Protein AF-A0A0L6JW47-F1 (afdb_monomer_lite)

Foldseek 3Di:
DDDLQQDPDDRAWDDQQQWTFDDPVCQVVPDDDPQFPFDPQWGFTTGGPQGWTWTFRPPDPVFTFIWIGDPPDQKIWGAFRHDLLNLLLSLLCCQAPPQPPDLVVNLVSLVSSCVRCVVVDDPVSNVVSVVLSVADWDWDWDADPNDIDIGIGRDHPVRSVVVCVVPTDDPRHRPIDGTGPD

Sequence (182 aa):
MDRLGWTQNCEEYVWFDDMEWYSIDEIVNWRPEERIVSSPLIVPFAHTGGGDDWGWYIEDINNPIVVLCYHDDTIAKVYAKNFEEALFRHILEYVSESNIDCIDEAKEHILNWKNAFGRHFKTEWNNEIENILSLELKQYKEIRFKVNYTYNVLLTPQEVELLIQKYIFFDKMDSEVVWDIG

Secondary structure (DSSP, 8-state):
-------SSSTT--EETTEEEPPHHHHHT----TT--B-TTEEEEEE-TTS-EEEEE-SSTTSPEEEEE-TTSSEEEEEESSHHHHHHHHHHHHHHHS--S-HHHHHHHHHHHHHHHTTTS-HHHHHHHHHHHTPPPEEEEEEETTEEEEEEESS-HHHHHHHHHHHT--TTTT-EEE-B--

InterPro domains:
  IPR037883 Knr4/Smi1-like domain superfamily [SSF160631] (15-91)

Structure (mmCIF, N/CA/C/O backbone):
data_AF-A0A0L6JW47-F1
#
_entry.id   AF-A0A0L6JW47-F1
#
loop_
_atom_site.group_PDB
_atom_site.id
_atom_site.type_symbol
_atom_site.label_atom_id
_atom_site.label_alt_id
_atom_site.label_comp_id
_atom_site.label_asym_id
_atom_site.label_entity_id
_atom_site.label_seq_id
_atom_site.pdbx_PDB_ins_code
_atom_site.Cartn_x
_atom_site.Cartn_y
_atom_site.Cartn_z
_atom_site.occupancy
_atom_site.B_iso_or_equiv
_atom_site.auth_seq_id
_atom_site.auth_comp_id
_atom_site.auth_asym_id
_atom_site.auth_atom_id
_atom_site.pdbx_PDB_model_num
ATOM 1 N N . MET A 1 1 ? -1.694 25.036 -18.174 1.00 30.88 1 MET A N 1
ATOM 2 C CA . MET A 1 1 ? -1.168 23.659 -18.103 1.00 30.88 1 MET A CA 1
ATOM 3 C C . MET A 1 1 ? -1.121 23.322 -16.639 1.00 30.88 1 MET A C 1
ATOM 5 O O . MET A 1 1 ? -0.336 23.922 -15.913 1.00 30.88 1 MET A O 1
ATOM 9 N N . ASP A 1 2 ? -2.064 22.494 -16.218 1.00 33.47 2 ASP A N 1
ATOM 10 C CA . ASP A 1 2 ? -2.397 22.258 -14.820 1.00 33.47 2 ASP A CA 1
ATOM 11 C C . ASP A 1 2 ? -1.289 21.445 -14.147 1.00 33.47 2 ASP A C 1
ATOM 13 O O . ASP A 1 2 ? -1.187 20.232 -14.310 1.00 33.47 2 ASP A O 1
ATOM 17 N N . ARG A 1 3 ? -0.416 22.153 -13.422 1.00 34.00 3 ARG A N 1
ATOM 18 C CA . ARG A 1 3 ? 0.548 21.566 -12.491 1.00 34.00 3 ARG A CA 1
ATOM 19 C C . ARG A 1 3 ? -0.220 21.144 -11.249 1.00 34.00 3 ARG A C 1
ATOM 21 O O . ARG A 1 3 ? -0.514 21.962 -10.382 1.00 34.00 3 ARG A O 1
ATOM 28 N N . LEU A 1 4 ? -0.572 19.871 -11.200 1.00 34.03 4 LEU A N 1
ATOM 29 C CA . LEU A 1 4 ? -1.095 19.223 -10.007 1.00 34.03 4 LEU A CA 1
ATOM 30 C C . LEU A 1 4 ? 0.082 19.014 -9.056 1.00 34.03 4 LEU A C 1
ATOM 32 O O . LEU A 1 4 ? 0.715 17.967 -9.060 1.00 34.03 4 LEU A O 1
ATOM 36 N N . GLY A 1 5 ? 0.435 20.090 -8.352 1.00 35.47 5 GLY A N 1
ATOM 37 C CA . GLY A 1 5 ? 1.414 20.077 -7.276 1.00 35.47 5 GLY A CA 1
ATOM 38 C C . GLY A 1 5 ? 0.812 19.360 -6.078 1.00 35.47 5 GLY A C 1
ATOM 39 O O . GLY A 1 5 ? -0.123 19.861 -5.456 1.00 35.47 5 GLY A O 1
ATOM 40 N N . TRP A 1 6 ? 1.323 18.172 -5.797 1.00 38.56 6 TRP A N 1
ATOM 41 C CA . TRP A 1 6 ? 1.066 17.445 -4.565 1.00 38.56 6 TRP A CA 1
ATOM 42 C C . TRP A 1 6 ? 2.154 17.856 -3.575 1.00 38.56 6 TRP A C 1
ATOM 44 O O . TRP A 1 6 ? 3.274 17.461 -3.836 1.00 38.56 6 TRP A O 1
ATOM 54 N N . THR A 1 7 ? 1.872 18.650 -2.527 1.00 35.25 7 THR A N 1
ATOM 55 C CA . THR A 1 7 ? 2.680 18.735 -1.276 1.00 35.25 7 THR A CA 1
ATOM 56 C C . THR A 1 7 ? 2.193 19.832 -0.311 1.00 35.25 7 THR A C 1
ATOM 58 O O . THR A 1 7 ? 1.937 20.962 -0.724 1.00 35.25 7 THR A O 1
ATOM 61 N N . GLN A 1 8 ? 2.239 19.532 0.990 1.00 35.09 8 GLN A N 1
ATOM 62 C CA . GLN A 1 8 ? 2.802 20.375 2.067 1.00 35.09 8 GLN A CA 1
ATOM 63 C C . GLN A 1 8 ? 3.547 19.373 2.979 1.00 35.09 8 GLN A C 1
ATOM 65 O O . GLN A 1 8 ? 2.954 18.360 3.319 1.00 35.09 8 GLN A O 1
ATOM 70 N N . ASN A 1 9 ? 4.835 19.461 3.337 1.00 35.88 9 ASN A N 1
ATOM 71 C CA . ASN A 1 9 ? 5.619 20.596 3.843 1.00 35.88 9 ASN A CA 1
ATOM 72 C C . ASN A 1 9 ? 7.149 20.464 3.574 1.00 35.88 9 ASN A C 1
ATOM 74 O O . ASN A 1 9 ? 7.953 21.057 4.285 1.00 35.88 9 ASN A O 1
ATOM 78 N N . CYS A 1 10 ? 7.556 19.724 2.541 1.00 38.81 10 CYS A N 1
ATOM 79 C CA . CYS A 1 10 ? 8.892 19.770 1.931 1.00 38.81 10 CYS A CA 1
ATOM 80 C C . CYS A 1 10 ? 8.651 19.753 0.419 1.00 38.81 10 CYS A C 1
ATOM 82 O O . CYS A 1 10 ? 7.951 18.867 -0.053 1.00 38.81 10 CYS A O 1
ATOM 84 N N . GLU A 1 11 ? 9.123 20.758 -0.316 1.00 39.59 11 GLU A N 1
ATOM 85 C CA . GLU A 1 11 ? 8.552 21.216 -1.599 1.00 39.59 11 GLU A CA 1
ATOM 86 C C . GLU A 1 11 ? 8.502 20.221 -2.781 1.00 39.59 11 GLU A C 1
ATOM 88 O O . GLU A 1 11 ? 8.050 20.624 -3.848 1.00 39.59 11 GLU A O 1
ATOM 93 N N . GLU A 1 12 ? 8.893 18.948 -2.648 1.00 43.22 12 GLU A N 1
ATOM 94 C CA . GLU A 1 12 ? 8.931 18.013 -3.790 1.00 43.22 12 GLU A CA 1
ATOM 95 C C . GLU A 1 12 ? 8.537 16.552 -3.489 1.00 43.22 12 GLU A C 1
ATOM 97 O O . GLU A 1 12 ? 8.542 15.741 -4.413 1.00 43.22 12 GLU A O 1
ATOM 102 N N . TYR A 1 13 ? 8.131 16.195 -2.260 1.00 46.75 13 TYR A N 1
ATOM 103 C CA . TYR A 1 13 ? 7.912 14.783 -1.897 1.00 46.75 13 TYR A CA 1
ATOM 104 C C . TYR A 1 13 ? 6.529 14.498 -1.302 1.00 46.75 13 TYR A C 1
ATOM 106 O O . TYR A 1 13 ? 6.076 15.150 -0.358 1.00 46.75 13 TYR A O 1
ATOM 114 N N . VAL A 1 14 ? 5.863 13.475 -1.843 1.00 53.34 14 VAL A N 1
ATOM 115 C CA . VAL A 1 14 ? 4.704 12.841 -1.211 1.00 53.34 14 VAL A CA 1
ATOM 116 C C . VAL A 1 14 ? 5.248 11.887 -0.158 1.00 53.34 14 VAL A C 1
ATOM 118 O O . VAL A 1 14 ? 5.868 10.891 -0.505 1.00 53.34 14 VAL A O 1
ATOM 121 N N . TRP A 1 15 ? 4.991 12.162 1.118 1.00 63.38 15 TRP A N 1
ATOM 122 C CA . TRP A 1 15 ? 5.181 11.151 2.152 1.00 63.38 15 TRP A CA 1
ATOM 123 C C . TRP A 1 15 ? 3.937 10.263 2.214 1.00 63.38 15 TRP A C 1
ATOM 125 O O . TRP A 1 15 ? 2.824 10.753 2.435 1.00 63.38 15 TRP A O 1
ATOM 135 N N . PHE A 1 16 ? 4.127 8.971 1.987 1.00 73.56 16 PHE A N 1
ATOM 136 C CA . PHE A 1 16 ? 3.149 7.904 2.179 1.00 73.56 16 PHE A CA 1
ATOM 137 C C . PHE A 1 16 ? 3.859 6.889 3.065 1.00 73.56 16 PHE A C 1
ATOM 139 O O . PHE A 1 16 ? 4.978 6.551 2.721 1.00 73.56 16 PHE A O 1
ATOM 146 N N . ASP A 1 17 ? 3.299 6.499 4.211 1.00 71.06 17 ASP A N 1
ATOM 147 C CA . ASP A 1 17 ? 4.018 5.744 5.256 1.00 71.06 17 ASP A CA 1
ATOM 148 C C . ASP A 1 17 ? 4.988 4.680 4.694 1.00 71.06 17 ASP A C 1
ATOM 150 O O . ASP A 1 17 ? 4.565 3.770 3.982 1.00 71.06 17 ASP A O 1
ATOM 154 N N . ASP A 1 18 ? 6.285 4.858 4.976 1.00 81.06 18 ASP A N 1
ATOM 155 C CA . ASP A 1 18 ? 7.413 4.032 4.500 1.00 81.06 18 ASP A CA 1
ATOM 156 C C . ASP A 1 18 ? 7.624 3.955 2.963 1.00 81.06 18 ASP A C 1
ATOM 158 O O . ASP A 1 18 ? 8.243 3.032 2.437 1.00 81.06 18 ASP A O 1
ATOM 162 N N . MET A 1 19 ? 7.131 4.946 2.217 1.00 89.06 19 MET A N 1
ATOM 163 C CA . MET A 1 19 ? 7.355 5.166 0.782 1.00 89.06 19 MET A CA 1
ATOM 164 C C . MET A 1 19 ? 7.795 6.618 0.547 1.00 89.06 19 MET A C 1
ATOM 166 O O . MET A 1 19 ? 6.997 7.520 0.262 1.00 89.06 19 MET A O 1
ATOM 170 N N . GLU A 1 20 ? 9.098 6.843 0.675 1.00 88.00 20 GLU A N 1
ATOM 171 C CA . GLU A 1 20 ? 9.757 8.131 0.472 1.00 88.00 20 GLU A CA 1
ATOM 172 C C . GLU A 1 20 ? 10.237 8.245 -0.976 1.00 88.00 20 GLU A C 1
ATOM 174 O O . GLU A 1 20 ? 11.077 7.477 -1.436 1.00 88.00 20 GLU A O 1
ATOM 179 N N . TRP A 1 21 ? 9.654 9.174 -1.732 1.00 86.75 21 TRP A N 1
ATOM 180 C CA . TRP A 1 21 ? 9.894 9.266 -3.170 1.00 86.75 21 TRP A CA 1
ATOM 181 C C . TRP A 1 21 ? 11.303 9.735 -3.507 1.00 86.75 21 TRP A C 1
ATOM 183 O O . TRP A 1 21 ? 11.809 10.684 -2.918 1.00 86.75 21 TRP A O 1
ATOM 193 N N . TYR A 1 22 ? 11.867 9.145 -4.555 1.00 86.31 22 TYR A N 1
ATOM 194 C CA . TYR A 1 22 ? 12.995 9.733 -5.257 1.00 86.31 22 TYR A CA 1
ATOM 195 C C . TYR A 1 22 ? 12.534 10.916 -6.109 1.00 86.31 22 TYR A C 1
ATOM 197 O O . TYR A 1 22 ? 11.423 10.937 -6.653 1.00 86.31 22 TYR A O 1
ATOM 205 N N . SER A 1 23 ? 13.412 11.899 -6.285 1.00 85.19 23 SER A N 1
ATOM 206 C CA . SER A 1 23 ? 13.222 12.929 -7.303 1.00 85.19 23 SER A CA 1
ATOM 207 C C . SER A 1 23 ? 13.260 12.314 -8.706 1.00 85.19 23 SER A C 1
ATOM 209 O O . SER A 1 23 ? 13.846 11.258 -8.944 1.00 85.19 23 SER A O 1
ATOM 211 N N . ILE A 1 24 ? 12.677 13.004 -9.690 1.00 85.00 24 ILE A N 1
ATOM 212 C CA . ILE A 1 24 ? 12.714 12.548 -11.091 1.00 85.00 24 ILE A CA 1
ATOM 213 C C . ILE A 1 24 ? 14.160 12.381 -11.580 1.00 85.00 24 ILE A C 1
ATOM 215 O O . ILE A 1 24 ? 14.457 11.431 -12.303 1.00 85.00 24 ILE A O 1
ATOM 219 N N . ASP A 1 25 ? 15.057 13.286 -11.183 1.00 85.31 25 ASP A N 1
ATOM 220 C CA . ASP A 1 25 ? 16.467 13.218 -11.565 1.00 85.31 25 ASP A CA 1
ATOM 221 C C . ASP A 1 25 ? 17.162 12.004 -10.940 1.00 85.31 25 ASP A C 1
ATOM 223 O O . ASP A 1 25 ? 17.967 11.361 -11.617 1.00 85.31 25 ASP A O 1
ATOM 227 N N . GLU A 1 26 ? 16.830 11.652 -9.697 1.00 87.12 26 GLU A N 1
ATOM 228 C CA . GLU A 1 26 ? 17.321 10.430 -9.053 1.00 87.12 26 GLU A CA 1
ATOM 229 C C . GLU A 1 26 ? 16.783 9.178 -9.738 1.00 87.12 26 GLU A C 1
ATOM 231 O O . GLU A 1 26 ? 17.570 8.279 -9.998 1.00 87.12 26 GLU A O 1
ATOM 236 N N . ILE A 1 27 ? 15.502 9.138 -10.120 1.00 87.38 27 ILE A N 1
ATOM 237 C CA . ILE A 1 27 ? 14.910 8.001 -10.847 1.00 87.38 27 ILE A CA 1
ATOM 238 C C . ILE A 1 27 ? 15.580 7.819 -12.217 1.00 87.38 27 ILE A C 1
ATOM 240 O O . ILE A 1 27 ? 15.975 6.716 -12.592 1.00 87.38 27 ILE A O 1
ATOM 244 N N . VAL A 1 28 ? 15.736 8.900 -12.988 1.00 83.44 28 VAL A N 1
ATOM 245 C CA . VAL A 1 28 ? 16.323 8.848 -14.341 1.00 83.44 28 VAL A CA 1
ATOM 246 C C . VAL A 1 28 ? 17.801 8.473 -14.304 1.00 83.44 28 VAL A C 1
ATOM 248 O O . VAL A 1 28 ? 18.288 7.775 -15.195 1.00 83.44 28 VAL A O 1
ATOM 251 N N . ASN A 1 29 ? 18.525 8.954 -13.295 1.00 82.88 29 ASN A N 1
ATOM 252 C CA . ASN A 1 29 ? 19.948 8.685 -13.123 1.00 82.88 29 ASN A CA 1
ATOM 253 C C . ASN A 1 29 ? 20.207 7.599 -12.081 1.00 82.88 29 ASN A C 1
ATOM 255 O O . ASN A 1 29 ? 21.330 7.526 -11.572 1.00 82.88 29 ASN A O 1
ATOM 259 N N . TRP A 1 30 ? 19.195 6.783 -11.773 1.00 81.88 30 TRP A N 1
ATOM 260 C CA . TRP A 1 30 ? 19.281 5.814 -10.697 1.00 81.88 30 TRP A CA 1
ATOM 261 C C . TRP A 1 30 ? 20.416 4.839 -10.982 1.00 81.88 30 TRP A C 1
ATOM 263 O O . TRP A 1 30 ? 20.584 4.334 -12.099 1.00 81.88 30 TRP A O 1
ATOM 273 N N . ARG A 1 31 ? 21.243 4.617 -9.965 1.00 72.56 31 ARG A N 1
ATOM 274 C CA . ARG A 1 31 ? 22.326 3.644 -10.006 1.00 72.56 31 ARG A CA 1
ATOM 275 C C . ARG A 1 31 ? 22.192 2.774 -8.771 1.00 72.56 31 ARG A C 1
ATOM 277 O O . ARG A 1 31 ? 22.175 3.343 -7.680 1.00 72.56 31 ARG A O 1
ATOM 284 N N . PRO A 1 32 ? 22.144 1.444 -8.930 1.00 69.38 32 PRO A N 1
ATOM 285 C CA . PRO A 1 32 ? 22.203 0.572 -7.776 1.00 69.38 32 PRO A CA 1
ATOM 286 C C . PRO A 1 32 ? 23.514 0.812 -7.027 1.00 69.38 32 PRO A C 1
ATOM 288 O O . PRO A 1 32 ? 24.524 1.215 -7.624 1.00 69.38 32 PRO A O 1
ATOM 291 N N . GLU A 1 33 ? 23.517 0.531 -5.725 1.00 68.19 33 GLU A N 1
ATOM 292 C CA . GLU A 1 33 ? 24.773 0.383 -4.997 1.00 68.19 33 GLU A CA 1
ATOM 293 C C . GLU A 1 33 ? 25.675 -0.636 -5.710 1.00 68.19 33 GLU A C 1
ATOM 295 O O . GLU A 1 33 ? 25.189 -1.564 -6.352 1.00 68.19 33 GLU A O 1
ATOM 300 N N . GLU A 1 34 ? 27.001 -0.499 -5.580 1.00 57.84 34 GLU A N 1
ATOM 301 C CA . GLU A 1 34 ? 27.992 -1.309 -6.319 1.00 57.84 34 GLU A CA 1
ATOM 302 C C . GLU A 1 34 ? 27.817 -2.838 -6.185 1.00 57.84 34 GLU A C 1
ATOM 304 O O . GLU A 1 34 ? 28.458 -3.591 -6.917 1.00 57.84 34 GLU A O 1
ATOM 309 N N . ARG A 1 35 ? 26.995 -3.300 -5.236 1.00 52.88 35 ARG A N 1
ATOM 310 C CA . ARG A 1 35 ? 26.733 -4.711 -4.932 1.00 52.88 35 ARG A CA 1
ATOM 311 C C . ARG A 1 35 ? 25.462 -5.280 -5.558 1.00 52.88 35 ARG A C 1
ATOM 313 O O . ARG A 1 35 ? 25.335 -6.495 -5.537 1.00 52.88 35 ARG A O 1
ATOM 320 N N . ILE A 1 36 ? 24.563 -4.443 -6.071 1.00 64.00 36 ILE A N 1
ATOM 321 C CA . ILE A 1 36 ? 23.293 -4.877 -6.656 1.00 64.00 36 ILE A CA 1
ATOM 322 C C . ILE A 1 36 ? 23.408 -4.735 -8.170 1.00 64.00 36 ILE A C 1
ATOM 324 O O . ILE A 1 36 ? 23.625 -3.637 -8.692 1.00 64.00 36 ILE A O 1
ATOM 328 N N . VAL A 1 37 ? 23.224 -5.824 -8.908 1.00 62.19 37 VAL A N 1
ATOM 329 C CA . VAL A 1 37 ? 22.986 -5.729 -10.349 1.00 62.19 37 VAL A CA 1
ATOM 330 C C . VAL A 1 37 ? 21.484 -5.736 -10.534 1.00 62.19 37 VAL A C 1
ATOM 332 O O . VAL A 1 37 ? 20.842 -6.777 -10.561 1.00 62.19 37 VAL A O 1
ATOM 335 N N . SER A 1 38 ? 20.910 -4.539 -10.618 1.00 69.56 38 SER A N 1
ATOM 336 C CA . SER A 1 38 ? 19.463 -4.382 -10.728 1.00 69.56 38 SER A CA 1
ATOM 337 C C . SER A 1 38 ? 18.936 -4.954 -12.047 1.00 69.56 38 SER A C 1
ATOM 339 O O . SER A 1 38 ? 19.496 -4.733 -13.128 1.00 69.56 38 SER A O 1
ATOM 341 N N . SER A 1 39 ? 17.833 -5.690 -11.952 1.00 77.62 39 SER A N 1
ATOM 342 C CA . SER A 1 39 ? 17.068 -6.178 -13.091 1.00 77.62 39 SER A CA 1
ATOM 343 C C . SER A 1 39 ? 16.673 -5.013 -14.009 1.00 77.62 39 SER A C 1
ATOM 345 O O . SER A 1 39 ? 16.053 -4.055 -13.549 1.00 77.62 39 SER A O 1
ATOM 347 N N . PRO A 1 40 ? 16.906 -5.102 -15.334 1.00 79.69 40 PRO A N 1
ATOM 348 C CA . PRO A 1 40 ? 16.534 -4.038 -16.272 1.00 79.69 40 PRO A CA 1
ATOM 349 C C . PRO A 1 40 ? 15.015 -3.851 -16.407 1.00 79.69 40 PRO A C 1
ATOM 351 O O . PRO A 1 40 ? 14.563 -2.951 -17.111 1.00 79.69 40 PRO A O 1
ATOM 354 N N . LEU A 1 41 ? 14.227 -4.737 -15.791 1.00 87.38 41 LEU A N 1
ATOM 355 C CA . LEU A 1 41 ? 12.773 -4.672 -15.763 1.00 87.38 41 LEU A CA 1
ATOM 356 C C . LEU A 1 41 ? 12.244 -3.908 -14.548 1.00 87.38 41 LEU A C 1
ATOM 358 O O . LEU A 1 41 ? 11.033 -3.739 -14.464 1.00 87.38 41 LEU A O 1
ATOM 362 N N . ILE A 1 42 ? 13.093 -3.486 -13.608 1.00 90.50 42 ILE A N 1
ATOM 363 C CA . ILE A 1 42 ?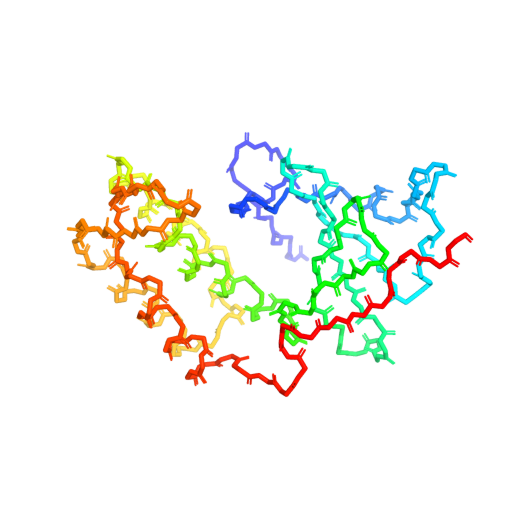 12.659 -2.757 -12.416 1.00 90.50 42 ILE A CA 1
ATOM 364 C C . ILE A 1 42 ? 13.175 -1.323 -12.476 1.00 90.50 42 ILE A C 1
ATOM 366 O O . ILE A 1 42 ? 14.356 -1.080 -12.705 1.00 90.50 42 ILE A O 1
ATOM 370 N N . VAL A 1 43 ? 12.265 -0.373 -12.271 1.00 91.38 43 VAL A N 1
ATOM 371 C CA . VAL A 1 43 ? 12.578 1.055 -12.162 1.00 91.38 43 VAL A CA 1
ATOM 372 C C . VAL A 1 43 ? 12.194 1.525 -10.758 1.00 91.38 43 VAL A C 1
ATOM 374 O O . VAL A 1 43 ? 10.995 1.632 -10.483 1.00 91.38 43 VAL A O 1
ATOM 377 N N . PRO A 1 44 ? 13.170 1.783 -9.872 1.00 91.75 44 PRO A N 1
ATOM 378 C CA . PRO A 1 44 ? 12.918 2.315 -8.535 1.00 91.75 44 PRO A CA 1
ATOM 379 C C . PRO A 1 44 ? 12.293 3.709 -8.586 1.00 91.75 44 PRO A C 1
ATOM 381 O O . PRO A 1 44 ? 12.609 4.506 -9.472 1.00 91.75 44 PRO A O 1
ATOM 384 N N . PHE A 1 45 ? 11.401 4.005 -7.644 1.00 92.06 45 PHE A N 1
ATOM 385 C CA . PHE A 1 45 ? 10.707 5.297 -7.571 1.00 92.06 45 PHE A CA 1
ATOM 386 C C . PHE A 1 45 ? 10.580 5.874 -6.163 1.00 92.06 45 PHE A C 1
ATOM 388 O O . PHE A 1 45 ? 10.356 7.076 -6.018 1.00 92.06 45 PHE A O 1
ATOM 395 N N . ALA A 1 46 ? 10.729 5.045 -5.139 1.00 91.88 46 ALA A N 1
ATOM 396 C CA . ALA A 1 46 ? 10.740 5.451 -3.744 1.00 91.88 46 ALA A CA 1
ATOM 397 C C . ALA A 1 46 ? 11.561 4.447 -2.933 1.00 91.88 46 ALA A C 1
ATOM 399 O O . ALA A 1 46 ? 11.876 3.369 -3.433 1.00 91.88 46 ALA A O 1
ATOM 400 N N . HIS A 1 47 ? 11.858 4.778 -1.686 1.00 90.00 47 HIS A N 1
ATOM 401 C CA . HIS A 1 47 ? 12.526 3.893 -0.744 1.00 90.00 47 HIS A CA 1
ATOM 402 C C . HIS A 1 47 ? 11.802 3.861 0.602 1.00 90.00 47 HIS A C 1
ATOM 404 O O . HIS A 1 47 ? 11.005 4.747 0.924 1.00 90.00 47 HIS A O 1
ATOM 410 N N . THR A 1 48 ? 12.081 2.829 1.389 1.00 90.00 48 THR A N 1
ATOM 411 C CA . THR A 1 48 ? 11.684 2.741 2.796 1.00 90.00 48 THR A CA 1
ATOM 412 C C . THR A 1 48 ? 12.728 3.428 3.676 1.00 90.00 48 THR A C 1
ATOM 414 O O . THR A 1 48 ? 13.872 3.662 3.263 1.00 90.00 48 THR A O 1
ATOM 417 N N . GLY A 1 49 ? 12.384 3.713 4.932 1.00 83.31 49 GLY A N 1
ATOM 418 C CA . GLY A 1 49 ? 13.374 4.140 5.930 1.00 83.31 49 GLY A CA 1
ATOM 419 C C . GLY A 1 49 ? 14.378 3.031 6.288 1.00 83.31 49 GLY A C 1
ATOM 420 O O . GLY A 1 49 ? 15.438 3.307 6.854 1.00 83.31 49 GLY A O 1
ATOM 421 N N . GLY A 1 50 ? 14.045 1.777 5.960 1.00 82.62 50 GLY A N 1
ATOM 422 C CA . GLY A 1 50 ? 14.876 0.588 6.154 1.00 82.62 50 GLY A CA 1
ATOM 423 C C . GLY A 1 50 ? 15.884 0.319 5.035 1.00 82.62 50 GLY A C 1
ATOM 424 O O . GLY A 1 50 ? 16.711 -0.572 5.200 1.00 82.62 50 GLY A O 1
ATOM 425 N N . GLY A 1 51 ? 15.840 1.088 3.942 1.00 85.69 51 GLY A N 1
ATOM 426 C CA . GLY A 1 51 ? 16.748 0.954 2.800 1.00 85.69 51 GLY A CA 1
ATOM 427 C C . GLY A 1 51 ? 16.231 0.077 1.658 1.00 85.69 51 GLY A C 1
ATOM 428 O O . GLY A 1 51 ? 16.954 -0.089 0.685 1.00 85.69 51 GLY A O 1
ATOM 429 N N . ASP A 1 52 ? 15.008 -0.456 1.749 1.00 90.69 52 ASP A N 1
ATOM 430 C CA . ASP A 1 52 ? 14.360 -1.181 0.648 1.00 90.69 52 ASP A CA 1
ATOM 431 C C . ASP A 1 52 ? 13.855 -0.212 -0.429 1.00 90.69 52 ASP A C 1
ATOM 433 O O . ASP A 1 52 ? 13.520 0.935 -0.132 1.00 90.69 52 ASP A O 1
ATOM 437 N N . ASP A 1 53 ? 13.724 -0.694 -1.664 1.00 91.94 53 ASP A N 1
ATOM 438 C CA . ASP A 1 53 ? 13.294 0.111 -2.809 1.00 91.94 53 ASP A CA 1
ATOM 439 C C . ASP A 1 53 ? 11.880 -0.257 -3.268 1.00 91.94 53 ASP A C 1
ATOM 441 O O . ASP A 1 53 ? 11.583 -1.399 -3.622 1.00 91.94 53 ASP A O 1
ATOM 445 N N . TRP A 1 54 ? 11.006 0.733 -3.388 1.00 94.38 54 TRP A N 1
ATOM 446 C CA . TRP A 1 54 ? 9.774 0.608 -4.157 1.00 94.38 54 TRP A CA 1
ATOM 447 C C . TRP A 1 54 ? 10.070 0.778 -5.644 1.00 94.38 54 TRP A C 1
ATOM 449 O O . TRP A 1 54 ? 10.713 1.747 -6.057 1.00 94.38 54 TRP A O 1
ATOM 459 N N . GLY A 1 55 ? 9.561 -0.133 -6.472 1.00 94.00 55 GLY A N 1
ATOM 460 C CA . GLY A 1 55 ? 9.841 -0.134 -7.904 1.00 94.00 55 GLY A CA 1
ATOM 461 C C . GLY A 1 55 ? 8.645 -0.472 -8.780 1.00 94.00 55 GLY A C 1
ATOM 462 O O . GLY A 1 55 ? 7.693 -1.141 -8.370 1.00 94.00 55 GLY A O 1
ATOM 463 N N . TRP A 1 56 ? 8.713 -0.022 -10.030 1.00 94.81 56 TRP A N 1
ATOM 464 C CA . TRP A 1 56 ? 7.861 -0.512 -11.105 1.00 94.81 56 TRP A CA 1
ATOM 465 C C . TRP A 1 56 ? 8.525 -1.703 -11.775 1.00 94.81 56 TRP A C 1
ATOM 467 O O . TRP A 1 56 ? 9.585 -1.557 -12.375 1.00 94.81 56 TRP A O 1
ATOM 477 N N . TYR A 1 57 ? 7.876 -2.860 -11.725 1.00 94.62 57 TYR A N 1
ATOM 478 C CA . TYR A 1 57 ? 8.235 -4.032 -12.506 1.00 94.62 57 TYR A CA 1
ATOM 479 C C . TYR A 1 57 ? 7.523 -4.007 -13.866 1.00 94.62 57 TYR A C 1
ATOM 481 O O . TYR A 1 57 ? 6.292 -4.045 -13.958 1.00 94.62 57 TYR A O 1
ATOM 489 N N . ILE A 1 58 ? 8.314 -3.917 -14.933 1.00 91.75 58 ILE A N 1
ATOM 490 C CA . ILE A 1 58 ? 7.889 -3.584 -16.294 1.00 91.75 58 ILE A CA 1
ATOM 491 C C . ILE A 1 58 ? 7.984 -4.818 -17.203 1.00 91.75 58 ILE A C 1
ATOM 493 O O . ILE A 1 58 ? 8.842 -4.908 -18.079 1.00 91.75 58 ILE A O 1
ATOM 497 N N . GLU A 1 59 ? 7.071 -5.776 -17.030 1.00 88.69 59 GLU A N 1
ATOM 498 C CA . GLU A 1 59 ? 6.837 -6.820 -18.050 1.00 88.69 59 GLU A CA 1
ATOM 499 C C . GLU A 1 59 ? 6.034 -6.273 -19.246 1.00 88.69 59 GLU A C 1
ATOM 501 O O . GLU A 1 59 ? 6.242 -6.684 -20.388 1.00 88.69 59 GLU A O 1
ATOM 506 N N . ASP A 1 60 ? 5.131 -5.322 -18.984 1.00 89.25 60 ASP A N 1
ATOM 507 C CA . ASP A 1 60 ? 4.371 -4.546 -19.967 1.00 89.25 60 ASP A CA 1
ATOM 508 C C . ASP A 1 60 ? 4.419 -3.067 -19.571 1.00 89.25 60 ASP A C 1
ATOM 510 O O . ASP A 1 60 ? 3.917 -2.676 -18.519 1.00 89.25 60 ASP A O 1
ATOM 514 N N . ILE A 1 61 ? 4.991 -2.230 -20.439 1.00 87.00 61 ILE A N 1
ATOM 515 C CA . ILE A 1 61 ? 5.158 -0.789 -20.201 1.00 87.00 61 ILE A CA 1
ATOM 516 C C . ILE A 1 61 ? 3.837 -0.048 -19.972 1.00 87.00 61 ILE A C 1
ATOM 518 O O . ILE A 1 61 ? 3.824 1.000 -19.331 1.00 87.00 61 ILE A O 1
ATOM 522 N N . ASN A 1 62 ? 2.722 -0.576 -20.479 1.00 89.50 62 ASN A N 1
ATOM 523 C CA . ASN A 1 62 ? 1.412 0.046 -20.291 1.00 89.50 62 ASN A CA 1
ATOM 524 C C . ASN A 1 62 ? 0.773 -0.326 -18.949 1.00 89.50 62 ASN A C 1
ATOM 526 O O . ASN A 1 62 ? -0.199 0.311 -18.551 1.00 89.50 62 ASN A O 1
ATOM 530 N N . ASN A 1 63 ? 1.286 -1.358 -18.276 1.00 91.25 63 ASN A N 1
ATOM 531 C CA . ASN A 1 63 ? 0.732 -1.901 -17.041 1.00 91.25 63 ASN A CA 1
ATOM 532 C C . ASN A 1 63 ? 1.863 -2.271 -16.059 1.00 91.25 63 ASN A C 1
ATOM 534 O O . ASN A 1 63 ? 2.017 -3.452 -15.733 1.00 91.25 63 ASN A O 1
ATOM 538 N N . PRO A 1 64 ? 2.677 -1.295 -15.608 1.00 94.44 64 PRO A N 1
ATOM 539 C CA . PRO A 1 64 ? 3.732 -1.561 -14.641 1.00 94.44 64 PRO A CA 1
ATOM 540 C C . PRO A 1 64 ? 3.139 -2.022 -13.305 1.00 94.44 64 PRO A C 1
ATOM 542 O O . PRO A 1 64 ? 2.215 -1.404 -12.769 1.00 94.44 64 PRO A O 1
ATOM 545 N N . ILE A 1 65 ? 3.701 -3.098 -12.765 1.00 96.44 65 ILE A N 1
ATOM 546 C CA . ILE A 1 65 ? 3.335 -3.667 -11.464 1.00 96.44 65 ILE A CA 1
ATOM 547 C C . ILE A 1 65 ? 4.182 -2.990 -10.388 1.00 96.44 65 ILE A C 1
ATOM 549 O O . ILE A 1 65 ? 5.356 -2.720 -10.615 1.00 96.44 65 ILE A O 1
ATOM 553 N N . VAL A 1 66 ? 3.615 -2.728 -9.214 1.00 96.88 66 VAL A N 1
ATOM 554 C CA . VAL A 1 66 ? 4.381 -2.188 -8.082 1.00 96.88 66 VAL A CA 1
ATOM 555 C C . VAL A 1 66 ? 4.979 -3.335 -7.278 1.00 96.88 66 VAL A C 1
ATOM 557 O O . VAL A 1 66 ? 4.276 -4.295 -6.944 1.00 96.88 66 VAL A O 1
ATOM 560 N N . VAL A 1 67 ? 6.268 -3.228 -6.968 1.00 96.50 67 VAL A N 1
ATOM 561 C CA . VAL A 1 67 ? 7.035 -4.201 -6.185 1.00 96.50 67 VAL A CA 1
ATOM 562 C C . VAL A 1 67 ? 7.806 -3.510 -5.058 1.00 96.50 67 VAL A C 1
ATOM 564 O O . VAL A 1 67 ? 8.142 -2.333 -5.178 1.00 96.50 67 VAL A O 1
ATOM 567 N N . LEU A 1 68 ? 8.096 -4.254 -3.992 1.00 95.12 68 LEU A N 1
ATOM 568 C CA . LEU A 1 68 ? 9.032 -3.872 -2.933 1.00 95.12 68 LEU A CA 1
ATOM 569 C C . LEU A 1 68 ? 10.293 -4.730 -3.062 1.00 95.12 68 LEU A C 1
ATOM 571 O O . LEU A 1 68 ? 10.217 -5.952 -2.939 1.00 95.12 68 LEU A O 1
ATOM 575 N N . CYS A 1 69 ? 11.426 -4.106 -3.343 1.00 92.19 69 CYS A N 1
ATOM 576 C CA . CYS A 1 69 ? 12.721 -4.739 -3.554 1.00 92.19 69 CYS A CA 1
ATOM 577 C C . CYS A 1 69 ? 13.507 -4.702 -2.248 1.00 92.19 69 CYS A C 1
ATOM 579 O O . CYS A 1 69 ? 13.838 -3.621 -1.762 1.00 92.19 69 CYS A O 1
ATOM 581 N N . TYR A 1 70 ? 13.801 -5.870 -1.681 1.00 88.81 70 TYR A N 1
ATOM 582 C CA . TYR A 1 70 ? 14.529 -5.934 -0.420 1.00 88.81 70 TYR A CA 1
ATOM 583 C C . TYR A 1 70 ? 16.012 -5.650 -0.646 1.00 88.81 70 TYR A C 1
ATOM 585 O O . TYR A 1 70 ? 16.635 -6.272 -1.504 1.00 88.81 70 TYR A O 1
ATOM 593 N N . HIS A 1 71 ? 16.590 -4.739 0.132 1.00 82.75 71 HIS A N 1
ATOM 594 C CA . HIS A 1 71 ? 17.990 -4.330 -0.042 1.00 82.75 71 HIS A CA 1
ATOM 595 C C . HIS A 1 71 ? 18.998 -5.448 0.258 1.00 82.75 71 HIS A C 1
ATOM 597 O O . HIS A 1 71 ? 20.064 -5.510 -0.351 1.00 82.75 71 HIS A O 1
ATOM 603 N N . ASP A 1 72 ? 18.642 -6.340 1.183 1.00 81.00 72 ASP A N 1
ATOM 604 C CA . ASP A 1 72 ? 19.464 -7.465 1.636 1.00 81.00 72 ASP A CA 1
ATOM 605 C C . ASP A 1 72 ? 19.100 -8.795 0.942 1.00 81.00 72 ASP A C 1
ATOM 607 O O . ASP A 1 72 ? 19.577 -9.861 1.350 1.00 81.00 72 ASP A O 1
ATOM 611 N N . ASP A 1 73 ? 18.258 -8.766 -0.097 1.00 82.69 73 ASP A N 1
ATOM 612 C CA . ASP A 1 73 ? 17.840 -9.963 -0.829 1.00 82.69 73 ASP A CA 1
ATOM 613 C C . ASP A 1 73 ? 17.868 -9.757 -2.350 1.00 82.69 73 ASP A C 1
ATOM 615 O O . ASP A 1 73 ? 17.866 -8.654 -2.888 1.00 82.69 73 ASP A O 1
ATOM 619 N N . THR A 1 74 ? 17.871 -10.871 -3.070 1.00 85.25 74 THR A N 1
ATOM 620 C CA . THR A 1 74 ? 17.832 -10.902 -4.535 1.00 85.25 74 THR A CA 1
ATOM 621 C C . THR A 1 74 ? 16.420 -10.829 -5.104 1.00 85.25 74 THR A C 1
ATOM 623 O O . THR A 1 74 ? 16.232 -10.793 -6.323 1.00 85.25 74 THR A O 1
ATOM 626 N N . ILE A 1 75 ? 15.416 -10.810 -4.229 1.00 89.44 75 ILE A N 1
ATOM 627 C CA . ILE A 1 75 ? 14.004 -10.849 -4.586 1.00 89.44 75 ILE A CA 1
ATOM 628 C C . ILE A 1 75 ? 13.322 -9.510 -4.311 1.00 89.44 75 ILE A C 1
ATOM 630 O O . ILE A 1 75 ? 13.613 -8.807 -3.345 1.00 89.44 75 ILE A O 1
ATOM 634 N N . ALA A 1 76 ? 12.349 -9.200 -5.156 1.00 92.31 76 ALA A N 1
ATOM 635 C CA . ALA A 1 76 ? 11.333 -8.206 -4.889 1.00 92.31 76 ALA A CA 1
ATOM 636 C C . ALA A 1 76 ? 9.978 -8.891 -4.719 1.00 92.31 76 ALA A C 1
ATOM 638 O O . ALA A 1 76 ? 9.634 -9.835 -5.439 1.00 92.31 76 ALA A O 1
ATOM 639 N N . LYS A 1 77 ? 9.190 -8.392 -3.774 1.00 95.94 77 LYS A N 1
ATOM 640 C CA . LYS A 1 77 ? 7.827 -8.838 -3.522 1.00 95.94 77 LYS A CA 1
ATOM 641 C C . LYS A 1 77 ? 6.854 -8.046 -4.386 1.00 95.94 77 LYS A C 1
ATOM 643 O O . LYS A 1 77 ? 6.842 -6.817 -4.362 1.00 95.94 77 LYS A O 1
ATOM 648 N N . VAL A 1 78 ? 5.990 -8.740 -5.116 1.00 96.81 78 VAL A N 1
ATOM 649 C CA . VAL A 1 78 ? 4.906 -8.123 -5.884 1.00 96.81 78 VAL A CA 1
ATOM 650 C C . VAL A 1 78 ? 3.853 -7.562 -4.936 1.00 96.81 78 VAL A C 1
ATOM 652 O O . VAL A 1 78 ? 3.204 -8.303 -4.202 1.00 96.81 78 VAL A O 1
ATOM 655 N N . TYR A 1 79 ? 3.659 -6.247 -4.968 1.00 97.06 79 TYR A N 1
ATOM 656 C CA . TYR A 1 79 ? 2.843 -5.534 -3.990 1.00 97.06 79 TYR A CA 1
ATOM 657 C C . TYR A 1 79 ? 1.443 -5.201 -4.518 1.00 97.06 79 TYR A C 1
ATOM 659 O O . TYR A 1 79 ? 0.440 -5.504 -3.872 1.00 97.06 79 TYR A O 1
ATOM 667 N N . ALA A 1 80 ? 1.346 -4.625 -5.716 1.00 97.06 80 ALA A N 1
ATOM 668 C CA . ALA A 1 80 ? 0.067 -4.223 -6.302 1.00 97.06 80 ALA A CA 1
ATOM 669 C C . ALA A 1 80 ? 0.116 -4.243 -7.831 1.00 97.06 80 ALA A C 1
ATOM 671 O O . ALA A 1 80 ? 1.175 -4.071 -8.434 1.00 97.06 80 ALA A O 1
ATOM 672 N N . LYS A 1 81 ? -1.035 -4.433 -8.482 1.00 96.56 81 LYS A N 1
ATOM 673 C CA . LYS A 1 81 ? -1.103 -4.580 -9.945 1.00 96.56 81 LYS A CA 1
ATOM 674 C C . LYS A 1 81 ? -0.768 -3.290 -10.694 1.00 96.56 81 LYS A C 1
ATOM 676 O O . LYS A 1 81 ? -0.385 -3.338 -11.857 1.00 96.56 81 LYS A O 1
ATOM 681 N N . ASN A 1 82 ? -0.999 -2.153 -10.054 1.00 95.31 82 ASN A N 1
ATOM 682 C CA . ASN A 1 82 ? -0.748 -0.815 -10.568 1.00 95.31 82 ASN A CA 1
ATOM 683 C C . ASN A 1 82 ? -0.523 0.143 -9.394 1.00 95.31 82 ASN A C 1
ATOM 685 O O . ASN A 1 82 ? -0.631 -0.236 -8.224 1.00 95.31 82 ASN A O 1
ATOM 689 N N . PHE A 1 83 ? -0.202 1.390 -9.723 1.00 93.75 83 PHE A N 1
ATOM 690 C CA . PHE A 1 83 ? 0.169 2.388 -8.734 1.00 93.75 83 PHE A CA 1
ATOM 691 C C . PHE A 1 83 ? -1.011 2.840 -7.864 1.00 93.75 83 PHE A C 1
ATOM 693 O O . PHE A 1 83 ? -0.866 2.989 -6.654 1.00 93.75 83 PHE A O 1
ATOM 700 N N . GLU A 1 84 ? -2.202 2.997 -8.437 1.00 94.75 84 GLU A N 1
ATOM 701 C CA . GLU A 1 84 ? -3.399 3.378 -7.687 1.00 94.75 84 GLU A CA 1
ATOM 702 C C . GLU A 1 84 ? -3.787 2.319 -6.646 1.00 94.75 84 GLU A C 1
ATOM 704 O O . GLU A 1 84 ? -4.165 2.665 -5.525 1.00 94.75 84 GLU A O 1
ATOM 709 N N . GLU A 1 85 ? -3.665 1.036 -6.995 1.00 96.88 85 GLU A N 1
ATOM 710 C CA . GLU A 1 85 ? -3.858 -0.076 -6.061 1.00 96.88 85 GLU A CA 1
ATOM 711 C C . GLU A 1 85 ? -2.797 -0.085 -4.958 1.00 96.88 85 GLU A C 1
ATOM 713 O O . GLU A 1 85 ? -3.148 -0.349 -3.811 1.00 96.88 85 GLU A O 1
ATOM 718 N N . ALA A 1 86 ? -1.538 0.248 -5.272 1.00 95.75 86 ALA A N 1
ATOM 719 C CA . ALA A 1 86 ? -0.470 0.342 -4.274 1.00 95.75 86 ALA A CA 1
ATOM 720 C C . ALA A 1 86 ? -0.770 1.423 -3.232 1.00 95.75 86 ALA A C 1
ATOM 722 O O . ALA A 1 86 ? -0.709 1.165 -2.033 1.00 95.75 86 ALA A O 1
ATOM 723 N N . LEU A 1 87 ? -1.166 2.614 -3.684 1.00 94.88 87 LEU A N 1
ATOM 724 C CA . LEU A 1 87 ? -1.535 3.707 -2.789 1.00 94.88 87 LEU A CA 1
ATOM 725 C C . LEU A 1 87 ? -2.731 3.332 -1.909 1.00 94.88 87 LEU A C 1
ATOM 727 O O . LEU A 1 87 ? -2.718 3.589 -0.710 1.00 94.88 87 LEU A O 1
ATOM 731 N N . PHE A 1 88 ? -3.765 2.706 -2.478 1.00 97.00 88 PHE A N 1
ATOM 732 C CA . PHE A 1 88 ? -4.908 2.264 -1.681 1.00 97.00 88 PHE A CA 1
ATOM 733 C C . PHE A 1 88 ? -4.510 1.191 -0.658 1.00 97.00 88 PHE A C 1
ATOM 735 O O . PHE A 1 88 ? -4.894 1.303 0.506 1.00 97.00 88 PHE A O 1
ATOM 742 N N . ARG A 1 89 ? -3.708 0.196 -1.064 1.00 96.25 89 ARG A N 1
ATOM 743 C CA . ARG A 1 89 ? -3.182 -0.854 -0.179 1.00 96.25 89 ARG A CA 1
ATOM 744 C C . ARG A 1 89 ? -2.406 -0.261 0.995 1.00 96.25 89 ARG A C 1
ATOM 746 O O . ARG A 1 89 ? -2.707 -0.614 2.129 1.00 96.25 89 ARG A O 1
ATOM 753 N N . HIS A 1 90 ? -1.519 0.699 0.743 1.00 94.06 90 HIS A N 1
ATOM 754 C CA . HIS A 1 90 ? -0.758 1.356 1.804 1.00 94.06 90 HIS A CA 1
ATOM 755 C C . HIS A 1 90 ? -1.643 2.087 2.817 1.00 94.06 90 HIS A C 1
ATOM 757 O O . HIS A 1 90 ? -1.359 2.036 4.009 1.00 94.06 90 HIS A O 1
ATOM 763 N N . ILE A 1 91 ? -2.733 2.740 2.388 1.00 95.69 91 ILE A N 1
ATOM 764 C CA . ILE A 1 91 ? -3.675 3.366 3.338 1.00 95.69 91 ILE A CA 1
ATOM 765 C C . ILE A 1 91 ? -4.283 2.298 4.247 1.00 95.69 91 ILE A C 1
ATOM 767 O O . ILE A 1 91 ? -4.435 2.529 5.445 1.00 95.69 91 ILE A O 1
ATOM 771 N N . LEU A 1 92 ? -4.647 1.139 3.689 1.00 96.94 92 LEU A N 1
ATOM 772 C CA . LEU A 1 92 ? -5.204 0.039 4.472 1.00 96.94 92 LEU A CA 1
ATOM 773 C C . LEU A 1 92 ? -4.171 -0.525 5.455 1.00 96.94 92 LEU A C 1
ATOM 775 O O . LEU A 1 92 ? -4.485 -0.695 6.629 1.00 96.94 92 LEU A O 1
ATOM 779 N N . GLU A 1 93 ? -2.945 -0.779 5.005 1.00 94.75 93 GLU A N 1
ATOM 780 C CA . GLU A 1 93 ? -1.875 -1.313 5.853 1.00 94.75 93 GLU A CA 1
ATOM 781 C C . GLU A 1 93 ? -1.515 -0.325 6.977 1.00 94.75 93 GLU A C 1
ATOM 783 O O . GLU A 1 93 ? -1.544 -0.722 8.145 1.00 94.75 93 GLU A O 1
ATOM 788 N N . TYR A 1 94 ? -1.365 0.973 6.674 1.00 94.88 94 TYR A N 1
ATOM 789 C CA . TYR A 1 94 ? -1.127 2.045 7.656 1.00 94.88 94 TYR A CA 1
ATOM 790 C C . TYR A 1 94 ? -2.105 1.993 8.836 1.00 94.88 94 TYR A C 1
ATOM 792 O O . TYR A 1 94 ? -1.716 2.053 10.001 1.00 94.88 94 TYR A O 1
ATOM 800 N N . VAL A 1 95 ? -3.403 1.819 8.561 1.00 95.38 95 VAL A N 1
ATOM 801 C CA . VAL A 1 95 ? -4.427 1.841 9.619 1.00 95.38 95 VAL A CA 1
ATOM 802 C C . VAL A 1 95 ? -4.493 0.575 10.475 1.00 95.38 95 VAL A C 1
ATOM 804 O O . VAL A 1 95 ? -5.309 0.515 11.407 1.00 95.38 95 VAL A O 1
ATOM 807 N N . SER A 1 96 ? -3.663 -0.422 10.161 1.00 94.62 96 SER A N 1
ATOM 808 C CA . SER A 1 96 ? -3.602 -1.715 10.847 1.00 94.62 96 SER A CA 1
ATOM 809 C C . SER A 1 96 ? -2.226 -2.136 11.345 1.00 94.62 96 SER A C 1
ATOM 811 O O . SER A 1 96 ? -2.161 -3.026 12.193 1.00 94.62 96 SER A O 1
ATOM 813 N N . GLU A 1 97 ? -1.149 -1.533 10.849 1.00 87.75 97 GLU A N 1
ATOM 814 C CA . GLU A 1 97 ? 0.227 -1.918 11.178 1.00 87.75 97 GLU A CA 1
ATOM 815 C C . GLU A 1 97 ? 0.960 -0.839 11.973 1.00 87.75 97 GLU A C 1
ATOM 817 O O . GLU A 1 97 ? 1.741 -1.159 12.874 1.00 87.75 97 GLU A O 1
ATOM 822 N N . SER A 1 98 ? 0.653 0.433 11.725 1.00 83.31 98 SER A N 1
ATOM 823 C CA . SER A 1 98 ? 1.218 1.547 12.476 1.00 83.31 98 SER A CA 1
ATOM 824 C C . SER A 1 98 ? 0.532 1.598 13.846 1.00 83.31 98 SER A C 1
ATOM 826 O O . SER A 1 98 ? -0.693 1.661 13.943 1.00 83.31 98 SER A O 1
ATOM 828 N N . ASN A 1 99 ? 1.292 1.528 14.944 1.00 89.31 99 ASN A N 1
ATOM 829 C CA . ASN A 1 99 ? 0.714 1.733 16.275 1.00 89.31 99 ASN A CA 1
ATOM 830 C C . ASN A 1 99 ? 0.220 3.185 16.391 1.00 89.31 99 ASN A C 1
ATOM 832 O O . ASN A 1 99 ? 1.028 4.098 16.551 1.00 89.31 99 ASN A O 1
ATOM 836 N N . ILE A 1 100 ? -1.095 3.399 16.310 1.00 91.06 100 ILE A N 1
ATOM 837 C CA . ILE A 1 100 ? -1.681 4.742 16.302 1.00 91.06 100 ILE A CA 1
ATOM 838 C C . ILE A 1 100 ? -1.767 5.279 17.733 1.00 91.06 100 ILE A C 1
ATOM 840 O O . ILE A 1 100 ? -2.693 4.969 18.489 1.00 91.06 100 ILE A O 1
ATOM 844 N N . ASP A 1 101 ? -0.816 6.135 18.094 1.00 88.88 101 ASP A N 1
ATOM 845 C CA . ASP A 1 101 ? -0.805 6.809 19.397 1.00 88.88 101 ASP A CA 1
ATOM 846 C C . ASP A 1 101 ? -1.726 8.044 19.429 1.00 88.88 101 ASP A C 1
ATOM 848 O O . ASP A 1 101 ? -2.301 8.361 20.473 1.00 88.88 101 ASP A O 1
ATOM 852 N N . CYS A 1 102 ? -1.925 8.709 18.283 1.00 91.94 102 CYS A N 1
ATOM 853 C CA . CYS A 1 102 ? -2.801 9.872 18.128 1.00 91.94 102 CYS A CA 1
ATOM 854 C C . CYS A 1 102 ? -3.782 9.665 16.962 1.00 91.94 102 CYS A C 1
ATOM 856 O O . CYS A 1 102 ? -3.400 9.691 15.793 1.00 91.94 102 CYS A O 1
ATOM 858 N N . ILE A 1 103 ? -5.068 9.452 17.275 1.00 94.12 103 ILE A N 1
ATOM 859 C CA . ILE A 1 103 ? -6.096 9.186 16.253 1.00 94.12 103 ILE A CA 1
ATOM 860 C C . ILE A 1 103 ? -6.318 10.379 15.317 1.00 94.12 103 ILE A C 1
ATOM 862 O O . ILE A 1 103 ? -6.557 10.178 14.129 1.00 94.12 103 ILE A O 1
ATOM 866 N N . ASP A 1 104 ? -6.242 11.603 15.841 1.00 94.50 104 ASP A N 1
ATOM 867 C CA . ASP A 1 104 ? -6.507 12.812 15.062 1.00 94.50 104 ASP A CA 1
ATOM 868 C C . ASP A 1 104 ? -5.413 13.027 14.008 1.00 94.50 104 ASP A C 1
ATOM 870 O O . ASP A 1 104 ? -5.734 13.256 12.844 1.00 94.50 104 ASP A O 1
ATOM 874 N N . GLU A 1 105 ? -4.142 12.839 14.381 1.00 91.75 105 GLU A N 1
ATOM 875 C CA . GLU A 1 105 ? -3.003 12.886 13.451 1.00 91.75 105 GLU A CA 1
ATOM 876 C C . GLU A 1 105 ? -3.106 11.786 12.388 1.00 91.75 105 GLU A C 1
ATOM 878 O O . GLU A 1 105 ? -2.993 12.058 11.194 1.00 91.75 105 GLU A O 1
ATOM 883 N N . ALA A 1 106 ? -3.415 10.547 12.787 1.00 91.81 106 ALA A N 1
ATOM 884 C CA . ALA A 1 106 ? -3.587 9.452 11.832 1.00 91.81 106 ALA A CA 1
ATOM 885 C C . ALA A 1 106 ? -4.709 9.734 10.819 1.00 91.81 106 ALA A C 1
ATOM 887 O O . ALA A 1 106 ? -4.549 9.511 9.617 1.00 91.81 106 ALA A O 1
ATOM 888 N N . LYS A 1 107 ? -5.844 10.273 11.278 1.00 95.00 107 LYS A N 1
ATOM 889 C CA . LYS A 1 107 ? -6.951 10.669 10.396 1.00 95.00 107 LYS A CA 1
ATOM 890 C C . LYS A 1 107 ? -6.585 11.846 9.499 1.00 95.00 107 LYS A C 1
ATOM 892 O O . LYS A 1 107 ? -7.016 11.865 8.346 1.00 95.00 107 LYS A O 1
ATOM 897 N N . GLU A 1 108 ? -5.790 12.794 9.983 1.00 93.69 108 GLU A N 1
ATOM 898 C CA . GLU A 1 108 ? -5.263 13.889 9.169 1.00 93.69 108 GLU A CA 1
ATOM 899 C C . GLU A 1 108 ? -4.374 13.360 8.033 1.00 93.69 108 GLU A C 1
ATOM 901 O O . GLU A 1 108 ? -4.573 13.749 6.880 1.00 93.69 108 GLU A O 1
ATOM 906 N N . HIS A 1 109 ? -3.472 12.413 8.308 1.00 91.50 109 HIS A N 1
ATOM 907 C CA . HIS A 1 109 ? -2.653 11.768 7.275 1.00 91.50 109 HIS A CA 1
ATOM 908 C C . HIS A 1 109 ? -3.505 11.063 6.213 1.00 91.50 109 HIS A C 1
ATOM 910 O O . HIS A 1 109 ? -3.352 11.338 5.019 1.00 91.50 109 HIS A O 1
ATOM 916 N N . ILE A 1 110 ? -4.467 10.236 6.634 1.00 94.56 110 ILE A N 1
ATOM 917 C CA . ILE A 1 110 ? -5.384 9.532 5.721 1.00 94.56 110 ILE A CA 1
ATOM 918 C C . ILE A 1 110 ? -6.177 10.530 4.867 1.00 94.56 110 ILE A C 1
ATOM 920 O O . ILE A 1 110 ? -6.335 10.338 3.658 1.00 94.56 110 ILE A O 1
ATOM 924 N N . LEU A 1 111 ? -6.667 11.614 5.474 1.00 94.75 111 LEU A N 1
ATOM 925 C CA . LEU A 1 111 ? -7.412 12.649 4.766 1.00 94.75 111 LEU A CA 1
ATOM 926 C C . LEU A 1 111 ? -6.528 13.388 3.753 1.00 94.75 111 LEU A C 1
ATOM 928 O O . LEU A 1 111 ? -6.979 13.653 2.638 1.00 94.75 111 LEU A O 1
ATOM 932 N N . ASN A 1 112 ? -5.274 13.679 4.098 1.00 91.94 112 ASN A N 1
ATOM 933 C CA . ASN A 1 112 ? -4.310 14.297 3.190 1.00 91.94 112 ASN A CA 1
ATOM 934 C C . ASN A 1 112 ? -4.013 13.391 1.989 1.00 91.94 112 ASN A C 1
ATOM 936 O O . ASN A 1 112 ? -4.082 13.857 0.848 1.00 91.94 112 ASN A O 1
ATOM 940 N N . TRP A 1 113 ? -3.790 12.094 2.208 1.00 92.75 113 TRP A N 1
ATOM 941 C CA . TRP A 1 113 ? -3.620 11.124 1.123 1.00 92.75 113 TRP A CA 1
ATOM 942 C C . TRP A 1 113 ? -4.867 10.993 0.260 1.00 92.75 113 TRP A C 1
ATOM 944 O O . TRP A 1 113 ? -4.766 10.980 -0.964 1.00 92.75 113 TRP A O 1
ATOM 954 N N . LYS A 1 114 ? -6.057 10.963 0.861 1.00 93.50 114 LYS A N 1
ATOM 955 C CA . LYS A 1 114 ? -7.316 10.942 0.112 1.00 93.50 114 LYS A CA 1
ATOM 956 C C . LYS A 1 114 ? -7.514 12.212 -0.715 1.00 93.50 114 LYS A C 1
ATOM 958 O O . LYS A 1 114 ? -7.937 12.130 -1.863 1.00 93.50 114 LYS A O 1
ATOM 963 N N . ASN A 1 115 ? -7.221 13.385 -0.163 1.00 92.38 115 ASN A N 1
ATOM 964 C CA . ASN A 1 115 ? -7.344 14.653 -0.886 1.00 92.38 115 ASN A CA 1
ATOM 965 C C . ASN A 1 115 ? -6.335 14.753 -2.028 1.00 92.38 115 ASN A C 1
ATOM 967 O O . ASN A 1 115 ? -6.654 15.319 -3.075 1.00 92.38 115 ASN A O 1
ATOM 971 N N . ALA A 1 116 ? -5.147 14.179 -1.838 1.00 89.31 116 ALA A N 1
ATOM 972 C CA . ALA A 1 116 ? -4.185 14.018 -2.902 1.00 89.31 116 ALA A CA 1
ATOM 973 C C . ALA A 1 116 ? -4.718 13.007 -3.941 1.00 89.31 116 ALA A C 1
ATOM 975 O O . ALA A 1 116 ? -5.225 13.346 -5.006 1.00 89.31 116 ALA A O 1
ATOM 976 N N . PHE A 1 117 ? -4.722 11.727 -3.621 1.00 90.38 117 PHE A N 1
ATOM 977 C CA . PHE A 1 117 ? -4.862 10.673 -4.622 1.00 90.38 117 PHE A CA 1
ATOM 978 C C . PHE A 1 117 ? -6.299 10.269 -4.938 1.00 90.38 117 PHE A C 1
ATOM 980 O O . PHE A 1 117 ? -6.535 9.603 -5.942 1.00 90.38 117 PHE A O 1
ATOM 987 N N . GLY A 1 118 ? -7.283 10.714 -4.158 1.00 92.44 118 GLY A N 1
ATOM 988 C CA . GLY A 1 118 ? -8.662 10.226 -4.221 1.00 92.44 118 GLY A CA 1
ATOM 989 C C . GLY A 1 118 ? -9.329 10.361 -5.588 1.00 92.44 118 GLY A C 1
ATOM 990 O O . GLY A 1 118 ? -10.147 9.523 -5.953 1.00 92.44 118 GLY A O 1
ATOM 991 N N . ARG A 1 119 ? -8.952 11.348 -6.408 1.00 94.69 119 ARG A N 1
ATOM 992 C CA . ARG A 1 119 ? -9.471 11.465 -7.787 1.00 94.69 119 ARG A CA 1
ATOM 993 C C . ARG A 1 119 ? -9.013 10.339 -8.730 1.00 94.69 119 ARG A C 1
ATOM 995 O O . ARG A 1 119 ? -9.613 10.165 -9.785 1.00 94.69 119 ARG A O 1
ATOM 1002 N N . HIS A 1 120 ? -7.928 9.650 -8.382 1.00 93.44 120 HIS A N 1
ATOM 1003 C CA . HIS A 1 120 ? -7.387 8.497 -9.102 1.00 93.44 120 HIS A CA 1
ATOM 1004 C C . HIS A 1 120 ? -7.952 7.179 -8.554 1.00 93.44 120 HIS A C 1
ATOM 1006 O O . HIS A 1 120 ? -7.894 6.154 -9.226 1.00 93.44 120 HIS A O 1
ATOM 1012 N N . PHE A 1 121 ? -8.541 7.200 -7.356 1.00 95.88 121 PHE A N 1
ATOM 1013 C CA . PHE A 1 121 ? -9.152 6.027 -6.747 1.00 95.88 121 PHE A CA 1
ATOM 1014 C C . PHE A 1 121 ? -10.549 5.750 -7.295 1.00 95.88 121 PHE A C 1
ATOM 1016 O O . PHE A 1 121 ? -11.310 6.654 -7.655 1.00 95.88 121 PHE A O 1
ATOM 1023 N N . LYS A 1 122 ? -10.921 4.467 -7.283 1.00 97.50 122 LYS A N 1
ATOM 1024 C CA . LYS A 1 122 ? -12.297 4.045 -7.550 1.00 97.50 122 LYS A CA 1
ATOM 1025 C C . LYS A 1 122 ? -13.239 4.625 -6.491 1.00 97.50 122 LYS A C 1
ATOM 1027 O O . LYS A 1 122 ? -12.847 4.877 -5.348 1.00 97.50 122 LYS A O 1
ATOM 1032 N N . THR A 1 123 ? -14.504 4.825 -6.852 1.00 97.88 123 THR A N 1
ATOM 1033 C CA . THR A 1 123 ? -15.507 5.385 -5.933 1.00 97.88 123 THR A CA 1
ATOM 1034 C C . THR A 1 123 ? -15.665 4.529 -4.678 1.00 97.88 123 THR A C 1
ATOM 1036 O O . THR A 1 123 ? -15.730 5.067 -3.576 1.00 97.88 123 THR A O 1
ATOM 1039 N N . GLU A 1 124 ? -15.672 3.205 -4.819 1.00 98.19 124 GLU A N 1
ATOM 1040 C CA . GLU A 1 124 ? -15.759 2.273 -3.697 1.00 98.19 124 GLU A CA 1
ATOM 1041 C C . GLU A 1 124 ? -14.575 2.378 -2.726 1.00 98.19 124 GLU A C 1
ATOM 1043 O O . GLU A 1 124 ? -14.783 2.269 -1.522 1.00 98.19 124 GLU A O 1
ATOM 1048 N N . TRP A 1 125 ? -13.366 2.661 -3.215 1.00 98.31 125 TRP A N 1
ATOM 1049 C CA . TRP A 1 125 ? -12.186 2.834 -2.364 1.00 98.31 125 TRP A CA 1
ATOM 1050 C C . TRP A 1 125 ? -12.257 4.140 -1.588 1.00 98.31 125 TRP A C 1
ATOM 1052 O O . TRP A 1 125 ? -12.032 4.149 -0.384 1.00 98.31 125 TRP A O 1
ATOM 1062 N N . ASN A 1 126 ? -12.657 5.234 -2.243 1.00 98.19 126 ASN A N 1
ATOM 1063 C CA . ASN A 1 126 ? -12.900 6.500 -1.550 1.00 98.19 126 ASN A CA 1
ATOM 1064 C C . ASN A 1 126 ? -13.956 6.354 -0.447 1.00 98.19 126 ASN A C 1
ATOM 1066 O O . ASN A 1 126 ? -13.769 6.890 0.641 1.00 98.19 126 ASN A O 1
ATOM 1070 N N . ASN A 1 127 ? -15.035 5.612 -0.709 1.00 98.31 127 ASN A N 1
ATOM 1071 C CA . ASN A 1 127 ? -16.058 5.332 0.298 1.00 98.31 127 ASN A CA 1
ATOM 1072 C C . ASN A 1 127 ? -15.502 4.493 1.458 1.00 98.31 127 ASN A C 1
ATOM 1074 O O . ASN A 1 127 ? -15.850 4.746 2.607 1.00 98.31 127 ASN A O 1
ATOM 1078 N N . GLU A 1 128 ? -14.633 3.518 1.181 1.00 98.50 128 GLU A N 1
ATOM 1079 C CA . GLU A 1 128 ? -13.974 2.731 2.229 1.00 98.50 128 GLU A CA 1
ATOM 1080 C C . GLU A 1 128 ? -13.051 3.599 3.094 1.00 98.50 128 GLU A C 1
ATOM 1082 O O . GLU A 1 128 ? -13.085 3.502 4.317 1.00 98.50 128 GLU A O 1
ATOM 1087 N N . ILE A 1 129 ? -12.292 4.515 2.486 1.00 98.25 129 ILE A N 1
ATOM 1088 C CA . ILE A 1 129 ? -11.448 5.463 3.226 1.00 98.25 129 ILE A CA 1
ATOM 1089 C C . ILE A 1 129 ? -12.305 6.383 4.113 1.00 98.25 129 ILE A C 1
ATOM 1091 O O . ILE A 1 129 ? -11.954 6.620 5.266 1.00 98.25 129 ILE A O 1
ATOM 1095 N N . GLU A 1 130 ? -13.454 6.863 3.628 1.00 98.25 130 GLU A N 1
ATOM 1096 C CA . GLU A 1 130 ? -14.401 7.639 4.451 1.00 98.25 130 GLU A CA 1
ATOM 1097 C C . GLU A 1 130 ? -14.954 6.824 5.626 1.00 98.25 130 GLU A C 1
ATOM 1099 O O . GLU A 1 130 ? -15.059 7.329 6.746 1.00 98.25 130 GLU A O 1
ATOM 1104 N N . ASN A 1 131 ? -15.260 5.542 5.403 1.00 98.19 131 ASN A N 1
ATOM 1105 C CA . ASN A 1 131 ? -15.671 4.654 6.485 1.00 98.19 131 ASN A CA 1
ATOM 1106 C C . ASN A 1 131 ? -14.560 4.536 7.533 1.00 98.19 131 ASN A C 1
ATOM 1108 O O . ASN A 1 131 ? -14.840 4.694 8.720 1.00 98.19 131 ASN A O 1
ATOM 1112 N N . ILE A 1 132 ? -13.309 4.330 7.109 1.00 98.06 132 ILE A N 1
ATOM 1113 C CA . ILE A 1 132 ? -12.134 4.254 7.991 1.00 98.06 132 ILE A CA 1
ATOM 1114 C C . ILE A 1 132 ? -11.970 5.538 8.816 1.00 98.06 132 ILE A C 1
ATOM 1116 O O . ILE A 1 132 ? -11.785 5.467 10.032 1.00 98.06 132 ILE A O 1
ATOM 1120 N N . LEU A 1 133 ? -12.119 6.715 8.199 1.00 97.88 133 LEU A N 1
ATOM 1121 C CA . LEU A 1 133 ? -12.056 8.014 8.886 1.00 97.88 133 LEU A CA 1
ATOM 1122 C C . LEU A 1 133 ? -13.143 8.176 9.965 1.00 97.88 133 LEU A C 1
ATOM 1124 O O . LEU A 1 133 ? -12.961 8.940 10.918 1.00 97.88 133 LEU A O 1
ATOM 1128 N N . SER A 1 134 ? -14.251 7.438 9.869 1.00 97.50 134 SER A N 1
ATOM 1129 C CA . SER A 1 134 ? -15.318 7.437 10.879 1.00 97.50 134 SER A CA 1
ATOM 1130 C C . SER A 1 134 ? -15.085 6.471 12.050 1.00 97.50 134 SER A C 1
ATOM 1132 O O . SER A 1 134 ? -15.794 6.560 13.052 1.00 97.50 134 SER A O 1
ATOM 1134 N N . LEU A 1 135 ? -14.096 5.575 11.962 1.00 97.44 135 LEU A N 1
ATOM 1135 C CA . LEU A 1 135 ? -13.839 4.558 12.985 1.00 97.44 135 LEU A CA 1
ATOM 1136 C C . LEU A 1 135 ? -13.199 5.142 14.250 1.00 97.44 135 LEU A C 1
ATOM 1138 O O . LEU A 1 135 ? -12.562 6.200 14.239 1.00 97.44 135 LEU A O 1
ATOM 1142 N N . GLU A 1 136 ? -13.354 4.407 15.347 1.00 96.44 136 GLU A N 1
ATOM 1143 C CA . GLU A 1 136 ? -12.633 4.621 16.600 1.00 96.44 136 GLU A CA 1
ATOM 1144 C C . GLU A 1 136 ? -11.457 3.645 16.706 1.00 96.44 136 GLU A C 1
ATOM 1146 O O . GLU A 1 136 ? -11.470 2.566 16.106 1.00 96.44 136 GLU A O 1
ATOM 1151 N N . LEU A 1 137 ? -10.442 4.013 17.495 1.00 96.56 137 LEU A N 1
ATOM 1152 C CA . LEU A 1 137 ? -9.326 3.116 17.773 1.00 96.56 137 LEU A CA 1
ATOM 1153 C C . LEU A 1 137 ? -9.787 1.894 18.562 1.00 96.56 137 LEU A C 1
ATOM 1155 O O . LEU A 1 137 ? -10.555 1.985 19.523 1.00 96.56 137 LEU A O 1
ATOM 1159 N N . LYS A 1 138 ? -9.212 0.752 18.209 1.00 95.88 138 LYS A N 1
ATOM 1160 C CA . LYS A 1 138 ? -9.305 -0.489 18.969 1.00 95.88 138 LYS A CA 1
ATOM 1161 C C . LYS A 1 138 ? -7.916 -1.022 19.265 1.00 95.88 138 LYS A C 1
ATOM 1163 O O . LYS A 1 138 ? -6.982 -0.868 18.484 1.00 95.88 138 LYS A O 1
ATOM 1168 N N . GLN A 1 139 ? -7.798 -1.679 20.410 1.00 96.00 139 GLN A N 1
ATOM 1169 C CA . GLN A 1 139 ? -6.572 -2.360 20.788 1.00 96.00 139 GLN A CA 1
ATOM 1170 C C . GLN A 1 139 ? -6.500 -3.712 20.079 1.00 96.00 139 GLN A C 1
ATOM 1172 O O . GLN A 1 139 ? -7.392 -4.551 20.242 1.00 96.00 139 GLN A O 1
ATOM 1177 N N . TYR A 1 140 ? -5.415 -3.945 19.354 1.00 95.75 140 TYR A N 1
ATOM 1178 C CA . TYR A 1 140 ? -5.093 -5.231 18.756 1.00 95.75 140 TYR A CA 1
ATOM 1179 C C . TYR A 1 140 ? -3.924 -5.884 19.498 1.00 95.75 140 TYR A C 1
ATOM 1181 O O . TYR A 1 140 ? -3.050 -5.215 20.053 1.00 95.75 140 TYR A O 1
ATOM 1189 N N . LYS A 1 141 ? -3.956 -7.216 19.573 1.00 94.75 141 LYS A N 1
ATOM 1190 C CA . LYS A 1 141 ? -2.953 -8.028 20.263 1.00 94.75 141 LYS A CA 1
ATOM 1191 C C . LYS A 1 141 ? -2.514 -9.152 19.355 1.00 94.75 141 LYS A C 1
ATOM 1193 O O . LYS A 1 141 ? -3.350 -9.899 18.853 1.00 94.75 141 LYS A O 1
ATOM 1198 N N . GLU A 1 142 ? -1.211 -9.328 19.240 1.00 92.25 142 GLU A N 1
ATOM 1199 C CA . GLU A 1 142 ? -0.630 -10.422 18.475 1.00 92.25 142 GLU A CA 1
ATOM 1200 C C . GLU A 1 142 ? 0.638 -10.951 19.135 1.00 92.25 142 GLU A C 1
ATOM 1202 O O . GLU A 1 142 ? 1.232 -10.320 20.012 1.00 92.25 142 GLU A O 1
ATOM 1207 N N . ILE A 1 143 ? 1.048 -12.138 18.697 1.00 91.44 143 ILE A N 1
ATOM 1208 C CA . ILE A 1 143 ? 2.270 -12.789 19.148 1.00 91.44 143 ILE A CA 1
ATOM 1209 C C . ILE A 1 143 ? 3.187 -12.929 17.938 1.00 91.44 143 ILE A C 1
ATOM 1211 O O . ILE A 1 143 ? 2.920 -13.753 17.065 1.00 91.44 143 ILE A O 1
ATOM 1215 N N . ARG A 1 144 ? 4.290 -12.176 17.906 1.00 86.69 144 ARG A N 1
ATOM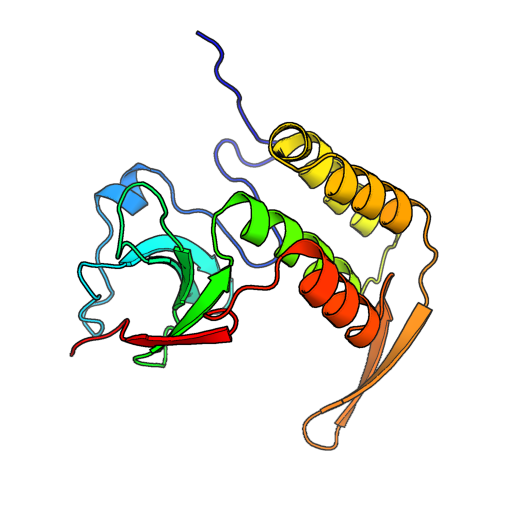 1216 C CA . ARG A 1 144 ? 5.354 -12.318 16.895 1.00 86.69 144 ARG A CA 1
ATOM 1217 C C . ARG A 1 144 ? 6.643 -12.735 17.587 1.00 86.69 144 ARG A C 1
ATOM 1219 O O . ARG A 1 144 ? 6.979 -12.210 18.641 1.00 86.69 144 ARG A O 1
ATOM 1226 N N . PHE A 1 145 ? 7.338 -13.741 17.056 1.00 88.38 145 PHE A N 1
ATOM 1227 C CA . PHE A 1 145 ? 8.597 -14.256 17.626 1.00 88.38 145 PHE A CA 1
ATOM 1228 C C . PHE A 1 145 ? 8.551 -14.557 19.141 1.00 88.38 145 PHE A C 1
ATOM 1230 O O . PHE A 1 145 ? 9.530 -14.360 19.856 1.00 88.38 145 PHE A O 1
ATOM 1237 N N . LYS A 1 146 ? 7.413 -15.073 19.636 1.00 91.19 146 LYS A N 1
ATOM 1238 C CA . LYS A 1 146 ? 7.135 -15.343 21.068 1.00 91.19 146 LYS A CA 1
ATOM 1239 C C . LYS A 1 146 ? 7.075 -14.095 21.965 1.00 91.19 146 LYS A C 1
ATOM 1241 O O . LYS A 1 146 ? 7.082 -14.230 23.188 1.00 91.19 146 LYS A O 1
ATOM 1246 N N . VAL A 1 147 ? 6.977 -12.907 21.381 1.00 90.88 147 VAL A N 1
ATOM 1247 C CA . VAL A 1 147 ? 6.767 -11.634 22.073 1.00 90.88 147 VAL A CA 1
ATOM 1248 C C . VAL A 1 147 ? 5.320 -11.193 21.855 1.00 90.88 147 VAL A C 1
ATOM 1250 O O . VAL A 1 147 ? 4.796 -11.289 20.747 1.00 90.88 147 VAL A O 1
ATOM 1253 N N . ASN A 1 148 ? 4.663 -10.750 22.930 1.00 92.56 148 ASN A N 1
ATOM 1254 C CA . ASN A 1 148 ? 3.320 -10.180 22.856 1.00 92.56 148 ASN A CA 1
ATOM 1255 C C . ASN A 1 148 ? 3.427 -8.710 22.456 1.00 92.56 148 ASN A C 1
ATOM 1257 O O . ASN A 1 148 ? 4.031 -7.922 23.185 1.00 92.56 148 ASN A O 1
ATOM 1261 N N . TYR A 1 149 ? 2.787 -8.350 21.354 1.00 90.56 149 TYR A N 1
ATOM 1262 C CA . TYR A 1 149 ? 2.625 -6.971 20.926 1.00 90.56 149 TYR A CA 1
ATOM 1263 C C . TYR A 1 149 ? 1.201 -6.524 21.223 1.00 90.56 149 TYR A C 1
ATOM 1265 O O . TYR A 1 149 ? 0.244 -7.302 21.184 1.00 90.56 149 TYR A O 1
ATOM 1273 N N . THR A 1 150 ? 1.061 -5.264 21.603 1.00 92.88 150 THR A N 1
ATOM 1274 C CA . THR A 1 150 ? -0.233 -4.627 21.809 1.00 92.88 150 THR A CA 1
ATOM 1275 C C . THR A 1 150 ? -0.125 -3.218 21.277 1.00 92.88 150 THR A C 1
ATOM 1277 O O . THR A 1 150 ? 0.742 -2.473 21.725 1.00 92.88 150 THR A O 1
ATOM 1280 N N . TYR A 1 151 ? -0.984 -2.885 20.327 1.00 93.12 151 TYR A N 1
ATOM 1281 C CA . TYR A 1 151 ? -0.965 -1.598 19.651 1.00 93.12 151 TYR A CA 1
ATOM 1282 C C . TYR A 1 151 ? -2.381 -1.192 19.245 1.00 93.12 151 TYR A C 1
ATOM 1284 O O . TYR A 1 151 ? -3.304 -2.017 19.231 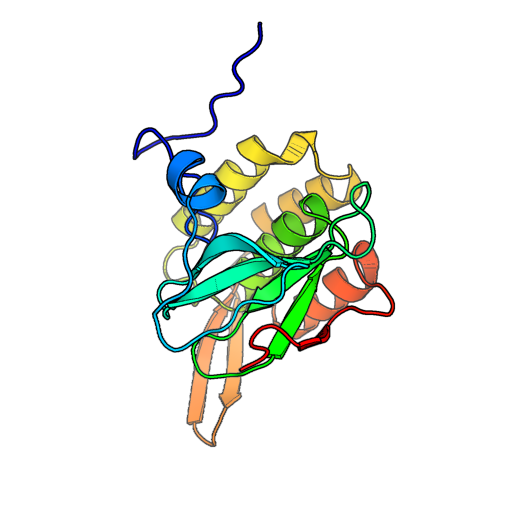1.00 93.12 151 TYR A O 1
ATOM 1292 N N . ASN A 1 152 ? -2.569 0.099 19.008 1.00 95.75 152 ASN A N 1
ATOM 1293 C CA . ASN A 1 152 ? -3.858 0.676 18.649 1.00 95.75 152 ASN A CA 1
ATOM 1294 C C . ASN A 1 152 ? -3.978 0.787 17.132 1.00 95.75 152 ASN A C 1
ATOM 1296 O O . ASN A 1 152 ? -3.050 1.237 16.468 1.00 95.75 152 ASN A O 1
ATOM 1300 N N . VAL A 1 153 ? -5.136 0.402 16.604 1.00 96.69 153 VAL A N 1
ATOM 1301 C CA . VAL A 1 153 ? -5.422 0.371 15.165 1.00 96.69 153 VAL A CA 1
ATOM 1302 C C . VAL A 1 153 ? -6.848 0.842 14.888 1.00 96.69 153 VAL A C 1
ATOM 1304 O O . VAL A 1 153 ? -7.706 0.755 15.770 1.00 96.69 153 VAL A O 1
ATOM 1307 N N . LEU A 1 154 ? -7.141 1.294 13.667 1.00 97.50 154 LEU A N 1
ATOM 1308 C CA . LEU A 1 154 ? -8.529 1.517 13.219 1.00 97.50 154 LEU A CA 1
ATOM 1309 C C . LEU A 1 154 ? -9.123 0.224 12.641 1.00 97.50 154 LEU A C 1
ATOM 1311 O O . LEU A 1 154 ? -10.296 -0.093 12.863 1.00 97.50 154 LEU A O 1
ATOM 1315 N N . LEU A 1 155 ? -8.294 -0.571 11.962 1.00 97.69 155 LEU A N 1
ATOM 1316 C CA . LEU A 1 155 ? -8.629 -1.894 11.442 1.00 97.69 155 LEU A CA 1
ATOM 1317 C C . LEU A 1 155 ? -7.611 -2.920 11.935 1.00 97.69 155 LEU A C 1
ATOM 1319 O O . LEU A 1 155 ? -6.428 -2.640 12.040 1.00 97.69 155 LEU A O 1
ATOM 1323 N N . THR A 1 156 ? -8.061 -4.125 12.256 1.00 96.62 156 THR A N 1
ATOM 1324 C CA . THR A 1 156 ? -7.152 -5.244 12.521 1.00 96.62 156 THR A CA 1
ATOM 1325 C C . THR A 1 156 ? -6.491 -5.704 11.218 1.00 96.62 156 THR A C 1
ATOM 1327 O O . THR A 1 156 ? -7.102 -5.559 10.154 1.00 96.62 156 THR A O 1
ATOM 1330 N N . PRO A 1 157 ? -5.308 -6.341 11.280 1.00 95.06 157 PRO A N 1
ATOM 1331 C CA . PRO A 1 157 ? -4.676 -6.929 10.099 1.00 95.06 157 PRO A CA 1
ATOM 1332 C C . PRO A 1 157 ? -5.605 -7.880 9.327 1.00 95.06 157 PRO A C 1
ATOM 1334 O O . PRO A 1 157 ? -5.602 -7.907 8.103 1.00 95.06 157 PRO A O 1
ATOM 1337 N N . GLN A 1 158 ? -6.472 -8.624 10.026 1.00 95.88 158 GLN A N 1
ATOM 1338 C CA . GLN A 1 158 ? -7.435 -9.522 9.381 1.00 95.88 158 GLN A CA 1
ATOM 1339 C C . GLN A 1 158 ? -8.543 -8.770 8.633 1.00 95.88 158 GLN A C 1
ATOM 1341 O O . GLN A 1 158 ? -8.998 -9.233 7.591 1.00 95.88 158 GLN A O 1
ATOM 1346 N N . GLU A 1 159 ? -9.006 -7.629 9.151 1.00 98.00 159 GLU A N 1
ATOM 1347 C CA . GLU A 1 159 ? -9.973 -6.790 8.433 1.00 98.00 159 GLU A CA 1
ATOM 1348 C C . GLU A 1 159 ? -9.339 -6.165 7.190 1.00 98.00 159 GLU A C 1
ATOM 1350 O O . GLU A 1 159 ? -9.979 -6.143 6.142 1.00 98.00 159 GLU A O 1
ATOM 1355 N N . VAL A 1 160 ? -8.082 -5.724 7.280 1.00 97.69 160 VAL A N 1
ATOM 1356 C CA . VAL A 1 160 ? -7.331 -5.206 6.128 1.00 97.69 160 VAL A CA 1
ATOM 1357 C C . VAL A 1 160 ? -7.132 -6.273 5.062 1.00 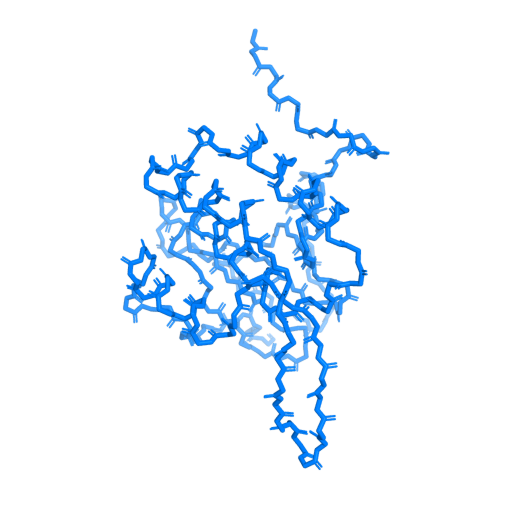97.69 160 VAL A C 1
ATOM 1359 O O . VAL A 1 160 ? -7.457 -6.015 3.906 1.00 97.69 160 VAL A O 1
ATOM 1362 N N . GLU A 1 161 ? -6.731 -7.489 5.438 1.00 96.94 161 GLU A N 1
ATOM 1363 C CA . GLU A 1 161 ? -6.618 -8.616 4.504 1.00 96.94 161 GLU A CA 1
ATOM 1364 C C . GLU A 1 161 ? -7.937 -8.843 3.747 1.00 96.94 161 GLU A C 1
ATOM 1366 O O . GLU A 1 161 ? -7.952 -8.962 2.525 1.00 96.94 161 GLU A O 1
ATOM 1371 N N . LEU A 1 162 ? -9.083 -8.814 4.439 1.00 98.19 162 LEU A N 1
ATOM 1372 C CA . LEU A 1 162 ? -10.391 -8.956 3.789 1.00 98.19 162 LEU A CA 1
ATOM 1373 C C . LEU A 1 162 ? -10.690 -7.823 2.794 1.00 98.19 162 LEU A C 1
ATOM 1375 O O . LEU A 1 162 ? -11.322 -8.072 1.765 1.00 98.19 162 LEU A O 1
ATOM 1379 N N . LEU A 1 163 ? -10.258 -6.592 3.077 1.00 98.44 163 LEU A N 1
ATOM 1380 C CA .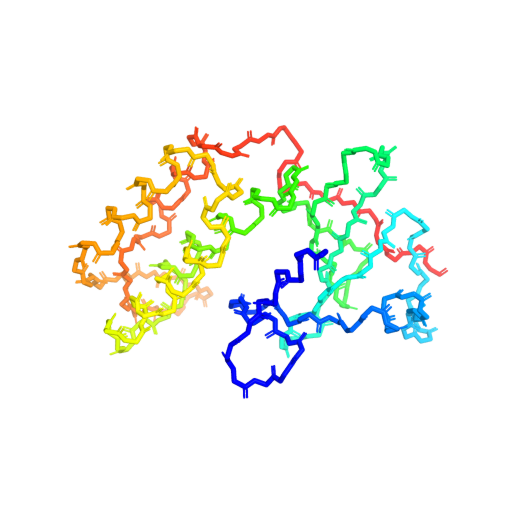 LEU A 1 163 ? -10.414 -5.459 2.161 1.00 98.44 163 LEU A CA 1
ATOM 1381 C C . LEU A 1 163 ? -9.480 -5.574 0.951 1.00 98.44 163 LEU A C 1
ATOM 1383 O O . LEU A 1 163 ? -9.929 -5.331 -0.172 1.00 98.44 163 LEU A O 1
ATOM 1387 N N . ILE A 1 164 ? -8.232 -6.005 1.152 1.00 97.69 164 ILE A N 1
ATOM 1388 C CA . ILE A 1 164 ? -7.271 -6.283 0.076 1.00 97.69 164 ILE A CA 1
ATOM 1389 C C . ILE A 1 164 ? -7.846 -7.353 -0.861 1.00 97.69 164 ILE A C 1
ATOM 1391 O O . ILE A 1 164 ? -7.993 -7.112 -2.064 1.00 97.69 164 ILE A O 1
ATOM 1395 N N . GLN A 1 165 ? -8.291 -8.480 -0.296 1.00 97.25 165 GLN A N 1
ATOM 1396 C CA . GLN A 1 165 ? -8.918 -9.581 -1.033 1.00 97.25 165 GLN A CA 1
ATOM 1397 C C . GLN A 1 165 ? -10.159 -9.134 -1.815 1.00 97.25 165 GLN A C 1
ATOM 1399 O O . GLN A 1 165 ? -10.389 -9.559 -2.947 1.00 97.25 165 GLN A O 1
ATOM 1404 N N . LYS A 1 166 ? -10.967 -8.249 -1.226 1.00 97.94 166 LYS A N 1
ATOM 1405 C CA . LYS A 1 166 ? -12.192 -7.734 -1.845 1.00 97.94 166 LYS A CA 1
ATOM 1406 C C . LYS A 1 166 ? -11.921 -6.788 -3.014 1.00 97.94 166 LYS A C 1
ATOM 1408 O O . LYS A 1 166 ? -12.662 -6.827 -3.996 1.00 97.94 166 LYS A O 1
ATOM 1413 N N . TYR A 1 167 ? -10.952 -5.885 -2.881 1.00 98.00 167 TYR A N 1
ATOM 1414 C CA . TYR A 1 167 ? -10.855 -4.715 -3.757 1.00 98.00 167 TYR A CA 1
ATOM 1415 C C . TYR A 1 167 ? -9.704 -4.747 -4.759 1.00 98.00 167 TYR A C 1
ATOM 1417 O O . TYR A 1 167 ? -9.854 -4.154 -5.834 1.00 98.00 167 TYR A O 1
ATOM 1425 N N . ILE A 1 168 ? -8.578 -5.374 -4.412 1.00 97.25 168 ILE A N 1
ATOM 1426 C CA . ILE A 1 168 ? -7.317 -5.228 -5.159 1.00 97.25 168 ILE A CA 1
ATOM 1427 C C . ILE A 1 168 ? -6.559 -6.540 -5.382 1.00 97.25 168 ILE A C 1
ATOM 1429 O O . ILE A 1 168 ? -5.505 -6.527 -6.008 1.00 97.25 168 ILE A O 1
ATOM 1433 N N . PHE A 1 169 ? -7.072 -7.679 -4.909 1.00 96.62 169 PHE A N 1
ATOM 1434 C CA . PHE A 1 169 ? -6.433 -8.969 -5.160 1.00 96.62 169 PHE A CA 1
ATOM 1435 C C . PHE A 1 169 ? -6.235 -9.242 -6.656 1.00 96.62 169 PHE A C 1
ATOM 1437 O O . PHE A 1 169 ? -7.120 -9.016 -7.488 1.00 96.62 169 PHE A O 1
ATOM 1444 N N . PHE A 1 170 ? -5.071 -9.800 -6.980 1.00 95.94 170 PHE A N 1
ATOM 1445 C CA . PHE A 1 170 ? -4.747 -10.330 -8.297 1.00 95.94 170 PHE A CA 1
ATOM 1446 C C . PHE A 1 170 ? -3.754 -11.489 -8.171 1.00 95.94 170 PHE A C 1
ATOM 1448 O O . PHE A 1 170 ? -2.996 -11.566 -7.210 1.00 95.94 170 PHE A O 1
ATOM 1455 N N . ASP A 1 171 ? -3.724 -12.367 -9.175 1.00 94.56 171 ASP A N 1
ATOM 1456 C CA . ASP A 1 171 ? -3.051 -13.675 -9.102 1.00 94.56 171 ASP A CA 1
ATOM 1457 C C . ASP A 1 171 ? -1.545 -13.638 -8.781 1.00 94.56 171 ASP A C 1
ATOM 1459 O O . ASP A 1 171 ? -1.006 -14.628 -8.295 1.00 94.56 171 ASP A O 1
ATOM 1463 N N . LYS A 1 172 ? -0.850 -12.529 -9.074 1.00 93.44 172 LYS A N 1
ATOM 1464 C CA . LYS A 1 172 ? 0.588 -12.367 -8.793 1.00 93.44 172 LYS A CA 1
ATOM 1465 C C . LYS A 1 172 ? 0.870 -11.622 -7.479 1.00 93.44 172 LYS A C 1
ATOM 1467 O O . LYS A 1 172 ? 2.039 -11.450 -7.145 1.00 93.44 172 LYS A O 1
ATOM 1472 N N . MET A 1 173 ? -0.147 -11.152 -6.754 1.00 95.19 173 MET A N 1
ATOM 1473 C CA . MET A 1 173 ? 0.038 -10.434 -5.487 1.00 95.19 173 MET A CA 1
ATOM 1474 C C . MET A 1 173 ? 0.818 -11.293 -4.486 1.00 95.19 173 MET A C 1
ATOM 1476 O O . MET A 1 173 ? 0.587 -12.495 -4.385 1.00 95.19 173 MET A O 1
ATOM 1480 N N . ASP A 1 174 ? 1.761 -10.668 -3.784 1.00 93.94 174 ASP A N 1
ATOM 1481 C CA . ASP A 1 174 ? 2.668 -11.276 -2.806 1.00 93.94 174 ASP A CA 1
ATOM 1482 C C . ASP A 1 174 ? 3.559 -12.414 -3.347 1.00 93.94 174 ASP A C 1
ATOM 1484 O O . ASP A 1 174 ? 4.221 -13.098 -2.568 1.00 93.94 174 ASP A O 1
ATOM 1488 N N . SER A 1 175 ? 3.619 -12.602 -4.670 1.00 95.62 175 SER A N 1
ATOM 1489 C CA . SER A 1 175 ? 4.631 -13.451 -5.304 1.00 95.62 175 SER A CA 1
ATOM 1490 C C . SER A 1 175 ? 5.989 -12.748 -5.375 1.00 95.62 175 SER A C 1
ATOM 1492 O O . SER A 1 175 ? 6.096 -11.543 -5.150 1.00 95.62 175 SER A O 1
ATOM 1494 N N . GLU A 1 176 ? 7.031 -13.506 -5.697 1.00 94.62 176 GLU A N 1
ATOM 1495 C CA . GLU A 1 176 ? 8.406 -13.014 -5.757 1.00 94.62 176 GLU A CA 1
ATOM 1496 C C . GLU A 1 176 ? 8.881 -12.906 -7.208 1.00 94.62 176 GLU A C 1
ATOM 1498 O O . GLU A 1 176 ? 8.594 -13.767 -8.048 1.00 94.62 176 GLU A O 1
ATOM 1503 N N . VAL A 1 177 ? 9.644 -11.855 -7.497 1.00 90.94 177 VAL A N 1
ATOM 1504 C CA . VAL A 1 177 ? 10.377 -11.668 -8.754 1.00 90.94 177 VAL A CA 1
ATOM 1505 C C . VAL A 1 177 ? 11.844 -11.389 -8.448 1.00 90.94 177 VAL A C 1
ATOM 1507 O O . VAL A 1 177 ? 12.171 -10.872 -7.387 1.00 90.94 177 VAL A O 1
ATOM 1510 N N . VAL A 1 178 ? 12.744 -11.730 -9.369 1.00 87.50 178 VAL A N 1
ATOM 1511 C CA . VAL A 1 178 ? 14.181 -11.474 -9.183 1.00 87.50 178 VAL A CA 1
ATOM 1512 C C . VAL A 1 178 ? 14.480 -9.998 -9.456 1.00 87.50 178 VAL A C 1
ATOM 1514 O O . VAL A 1 178 ? 14.148 -9.485 -10.530 1.00 87.50 178 VAL A O 1
ATOM 1517 N N . TRP A 1 179 ? 15.111 -9.341 -8.486 1.00 83.19 179 TRP A N 1
ATOM 1518 C CA . TRP A 1 179 ? 15.503 -7.932 -8.520 1.00 83.19 179 TRP A CA 1
ATOM 1519 C C . TRP A 1 179 ? 17.015 -7.752 -8.649 1.00 83.19 179 TRP A C 1
ATOM 1521 O O . TRP A 1 179 ? 17.441 -6.981 -9.506 1.00 83.19 179 TRP A O 1
ATOM 1531 N N . ASP A 1 180 ? 17.807 -8.496 -7.880 1.00 77.62 180 ASP A N 1
ATOM 1532 C CA . ASP A 1 180 ? 19.262 -8.529 -8.022 1.00 77.62 180 ASP A CA 1
ATOM 1533 C C . ASP A 1 180 ? 19.656 -9.747 -8.862 1.00 77.62 180 ASP A C 1
ATOM 1535 O O . ASP A 1 180 ? 19.324 -10.890 -8.532 1.00 77.62 180 ASP A O 1
ATOM 1539 N N . ILE A 1 181 ? 20.330 -9.501 -9.981 1.00 70.50 181 ILE A N 1
ATOM 1540 C CA . ILE A 1 181 ? 20.759 -10.530 -10.934 1.00 70.50 181 ILE A CA 1
ATOM 1541 C C . ILE A 1 181 ? 22.262 -10.852 -10.846 1.00 70.50 181 ILE A C 1
ATOM 1543 O O . ILE A 1 181 ? 22.711 -11.728 -11.595 1.00 70.50 181 ILE A O 1
ATOM 1547 N N . GLY A 1 182 ? 22.996 -10.235 -9.906 1.00 60.00 182 GLY A N 1
ATOM 1548 C CA . GLY A 1 182 ? 24.385 -10.572 -9.553 1.00 60.00 182 GLY A CA 1
ATOM 1549 C C . GLY A 1 182 ? 25.487 -9.782 -10.247 1.00 60.00 182 GLY A C 1
ATOM 1550 O O . GLY A 1 182 ? 25.448 -9.639 -11.491 1.00 60.00 182 GLY A O 1
#

Organism: NCBI:txid398512

Radius of gyrat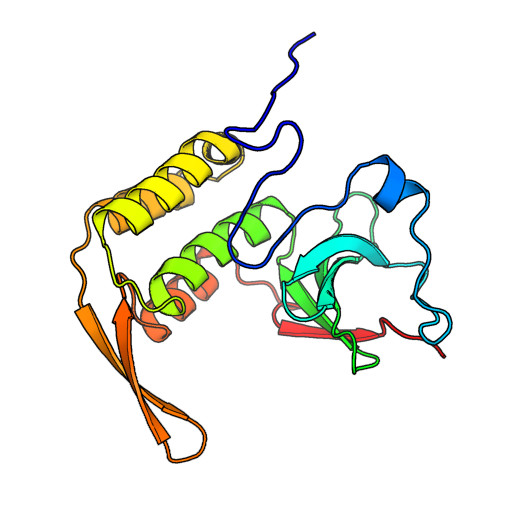ion: 17.16 Å; chains: 1; bounding box: 44×39×43 Å

pLDDT: mean 86.42, std 16.33, range [30.88, 98.5]